Protein AF-A0AA95GWG3-F1 (afdb_monomer_lite)

pLDDT: mean 72.65, std 18.82, range [32.16, 96.0]

Foldseek 3Di:
DADFDQDPVPRDGPRPPVVVVVLLVVVCVVLVPDPVLSLLVVLQVVQADQQQKGADDPVSVVVSCVVVVHDPVNSVVSVVVCVVSVQWDDPDDRMIHGDPQRDGPDRPVFWDDWDWDWDQDPVGIDIGIDTDTDDD

Structure (mmCIF, N/CA/C/O backbone):
data_AF-A0AA95GWG3-F1
#
_entry.id   AF-A0AA95GWG3-F1
#
loop_
_atom_site.group_PDB
_atom_site.id
_atom_site.type_symbol
_atom_site.label_atom_id
_atom_site.label_alt_id
_atom_site.label_comp_id
_atom_site.label_asym_id
_atom_site.label_entity_id
_atom_site.label_seq_id
_atom_site.pdbx_PDB_ins_code
_atom_site.Cartn_x
_atom_site.Cartn_y
_atom_site.Cartn_z
_atom_site.occupancy
_atom_site.B_iso_or_equiv
_atom_site.auth_seq_id
_atom_site.auth_comp_id
_atom_site.auth_asym_id
_atom_site.auth_atom_id
_atom_site.pdbx_PDB_model_num
ATOM 1 N N . MET A 1 1 ? 5.889 -0.363 -19.466 1.00 32.16 1 MET A N 1
ATOM 2 C CA . MET A 1 1 ? 5.189 -1.075 -20.552 1.00 32.16 1 MET A CA 1
ATOM 3 C C . MET A 1 1 ? 5.032 -2.502 -20.076 1.00 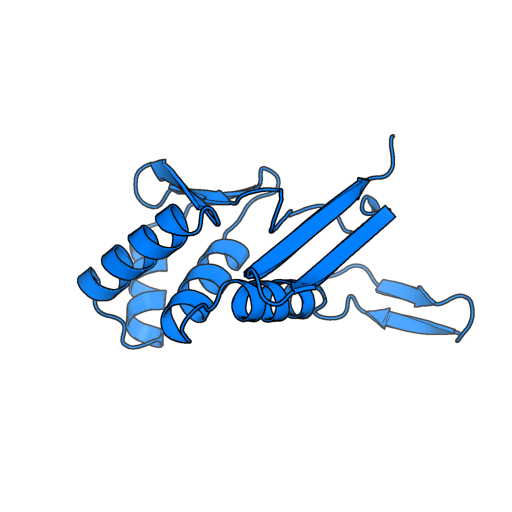32.16 1 MET A C 1
ATOM 5 O O . MET A 1 1 ? 6.052 -3.101 -19.761 1.00 32.16 1 MET A O 1
ATOM 9 N N . GLY A 1 2 ? 3.795 -2.956 -19.875 1.00 41.53 2 GLY A N 1
ATOM 10 C CA . GLY A 1 2 ? 3.495 -4.302 -19.375 1.00 41.53 2 GLY A CA 1
ATOM 11 C C . GLY A 1 2 ? 3.786 -5.371 -20.425 1.00 41.53 2 GLY A C 1
ATOM 12 O O . GLY A 1 2 ? 3.791 -5.078 -21.624 1.00 41.53 2 GLY A O 1
ATOM 13 N N . ALA A 1 3 ? 4.067 -6.593 -19.983 1.00 41.84 3 ALA A N 1
ATOM 14 C CA . ALA A 1 3 ? 4.311 -7.717 -20.879 1.00 41.84 3 ALA A CA 1
ATOM 15 C C . ALA A 1 3 ? 3.001 -8.137 -21.571 1.00 41.84 3 ALA A C 1
ATOM 17 O O . ALA A 1 3 ? 1.960 -8.266 -20.930 1.00 41.84 3 ALA A O 1
ATOM 18 N N . ARG A 1 4 ? 3.049 -8.349 -22.890 1.00 47.31 4 ARG A N 1
ATOM 19 C CA . ARG A 1 4 ? 1.922 -8.870 -23.676 1.00 47.31 4 ARG A CA 1
ATOM 20 C C . ARG A 1 4 ? 2.024 -10.387 -23.715 1.00 47.31 4 ARG A C 1
ATOM 22 O O . ARG A 1 4 ? 3.029 -10.909 -24.193 1.00 47.31 4 ARG A O 1
ATOM 29 N N . ILE A 1 5 ? 1.013 -11.081 -23.207 1.00 49.47 5 ILE A N 1
ATOM 30 C CA . ILE A 1 5 ? 0.947 -12.544 -23.238 1.00 49.47 5 ILE A CA 1
ATOM 31 C C . ILE A 1 5 ? -0.122 -12.944 -24.245 1.00 49.47 5 ILE A C 1
ATOM 33 O O . ILE A 1 5 ? -1.212 -12.388 -24.256 1.00 49.47 5 ILE A O 1
ATOM 37 N N . LEU A 1 6 ? 0.200 -13.899 -25.109 1.00 48.69 6 LEU A N 1
ATOM 38 C CA . LEU A 1 6 ? -0.737 -14.448 -26.082 1.00 48.69 6 LEU A CA 1
ATOM 39 C C . LEU A 1 6 ? -1.451 -15.639 -25.434 1.00 48.69 6 LEU A C 1
ATOM 41 O O . LEU A 1 6 ? -0.791 -16.597 -25.023 1.00 48.69 6 LEU A O 1
ATOM 45 N N . ASP A 1 7 ? -2.775 -15.575 -25.301 1.00 47.09 7 ASP A N 1
ATOM 46 C CA . ASP A 1 7 ? -3.553 -16.726 -24.850 1.00 47.09 7 ASP A CA 1
ATOM 47 C C . ASP A 1 7 ? -3.590 -17.767 -25.974 1.00 47.09 7 ASP A C 1
ATOM 49 O O . ASP A 1 7 ? -4.157 -17.551 -27.045 1.00 47.09 7 ASP A O 1
ATOM 53 N N . VAL A 1 8 ? -2.955 -18.913 -25.735 1.00 53.97 8 VAL A N 1
ATOM 54 C CA . VAL A 1 8 ? -2.764 -19.970 -26.738 1.00 53.97 8 VAL A CA 1
ATOM 55 C C . VAL A 1 8 ? -4.076 -20.695 -27.085 1.00 53.97 8 VAL A C 1
ATOM 57 O O . VAL A 1 8 ? -4.122 -21.426 -28.071 1.00 53.97 8 VAL A O 1
ATOM 60 N N . LYS A 1 9 ? -5.148 -20.519 -26.297 1.00 53.59 9 LYS A N 1
ATOM 61 C CA . LYS A 1 9 ? -6.457 -21.147 -26.544 1.00 53.59 9 LYS A CA 1
ATOM 62 C C . LYS A 1 9 ? -7.415 -20.248 -27.317 1.00 53.59 9 LYS A C 1
ATOM 64 O O . LYS A 1 9 ? -8.224 -20.768 -28.079 1.00 53.59 9 LYS A O 1
ATOM 69 N N . THR A 1 10 ? -7.344 -18.933 -27.118 1.00 53.56 10 THR A N 1
ATOM 70 C CA . THR A 1 10 ? -8.267 -17.966 -27.743 1.00 53.56 10 THR A CA 1
ATOM 71 C C . THR A 1 10 ? -7.606 -17.109 -28.823 1.00 53.56 10 THR A C 1
ATOM 73 O O . THR A 1 10 ? -8.307 -16.489 -29.616 1.00 53.56 10 THR A O 1
ATOM 76 N N . GLY A 1 11 ? -6.269 -17.092 -28.893 1.00 53.91 11 GLY A N 1
ATOM 77 C CA . GLY A 1 11 ? -5.506 -16.264 -29.831 1.00 53.91 11 GLY A CA 1
ATOM 78 C C . GLY A 1 11 ? -5.488 -14.777 -29.465 1.00 53.91 11 GLY A C 1
ATOM 79 O O . GLY A 1 11 ? -4.979 -13.962 -30.234 1.00 53.91 11 GLY A O 1
ATOM 80 N N . GLU A 1 12 ? -6.032 -14.410 -28.304 1.00 48.47 12 GLU A N 1
ATOM 81 C CA . GLU A 1 12 ? -6.095 -13.026 -27.853 1.00 48.47 12 GLU A CA 1
ATOM 82 C C . GLU A 1 12 ? -4.749 -12.577 -27.273 1.00 48.47 12 GLU A C 1
ATOM 84 O O . GLU A 1 12 ? -4.108 -13.276 -26.483 1.00 48.47 12 GLU A O 1
ATOM 89 N N . VAL A 1 13 ? -4.317 -11.372 -27.653 1.00 47.59 13 VAL A N 1
ATOM 90 C CA . VAL A 1 13 ? -3.208 -10.689 -26.983 1.00 47.59 13 VAL A CA 1
ATOM 91 C C . VAL A 1 13 ? -3.752 -10.139 -25.670 1.00 47.59 13 VAL A C 1
ATOM 93 O O . VAL A 1 13 ? -4.372 -9.076 -25.636 1.00 47.59 13 VAL A O 1
ATOM 96 N N . LEU A 1 14 ? -3.518 -10.869 -24.585 1.00 45.56 14 LEU A N 1
ATOM 97 C CA . LEU A 1 14 ? -3.736 -10.389 -23.231 1.00 45.56 14 LEU A CA 1
ATOM 98 C C . LEU A 1 14 ? -2.620 -9.386 -22.922 1.00 45.56 14 LEU A C 1
ATOM 100 O O . LEU A 1 14 ? -1.516 -9.730 -22.489 1.00 45.56 14 LEU A O 1
ATOM 104 N N . GLU A 1 15 ? -2.883 -8.115 -23.212 1.00 45.25 15 GLU A N 1
ATOM 105 C CA . GLU A 1 15 ? -2.115 -7.019 -22.633 1.00 45.25 15 GLU A CA 1
ATOM 106 C C . GLU A 1 15 ? -2.355 -7.066 -21.124 1.00 45.25 15 GLU A C 1
ATOM 108 O O . GLU A 1 15 ? -3.517 -7.134 -20.726 1.00 45.25 15 GLU A O 1
ATOM 113 N N . GLU A 1 16 ? -1.272 -7.132 -20.329 1.00 44.22 16 GLU A N 1
ATOM 114 C CA . GLU A 1 16 ? -1.278 -7.296 -18.868 1.00 44.22 16 GLU A CA 1
ATOM 115 C C . GLU A 1 16 ? -2.530 -6.644 -18.269 1.00 44.22 16 GLU A C 1
ATOM 117 O O . GLU A 1 16 ? -2.587 -5.412 -18.155 1.00 44.22 16 GLU A O 1
ATOM 122 N N . PRO A 1 17 ? -3.584 -7.425 -17.954 1.00 40.88 17 PRO A N 1
ATOM 123 C CA . PRO A 1 17 ? -4.791 -6.815 -17.441 1.00 40.88 17 PRO A CA 1
ATOM 124 C C . PRO A 1 17 ? -4.390 -6.164 -16.123 1.00 40.88 17 PRO A C 1
ATOM 126 O O . PRO A 1 17 ? -3.418 -6.586 -15.489 1.00 40.88 17 PRO A O 1
ATOM 129 N N . GLU A 1 18 ? -5.111 -5.145 -15.670 1.00 44.97 18 GLU A N 1
ATOM 130 C CA . GLU A 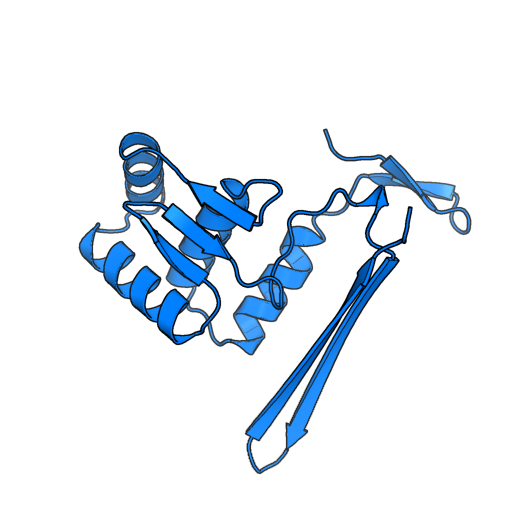1 18 ? -4.891 -4.560 -14.345 1.00 44.97 18 GLU A CA 1
ATOM 131 C C . GLU A 1 18 ? -5.247 -5.565 -13.219 1.00 44.97 18 GLU A C 1
ATOM 133 O O . GLU A 1 18 ? -6.017 -5.266 -12.312 1.00 44.97 18 GLU A O 1
ATOM 138 N N . PHE A 1 19 ? -4.709 -6.784 -13.24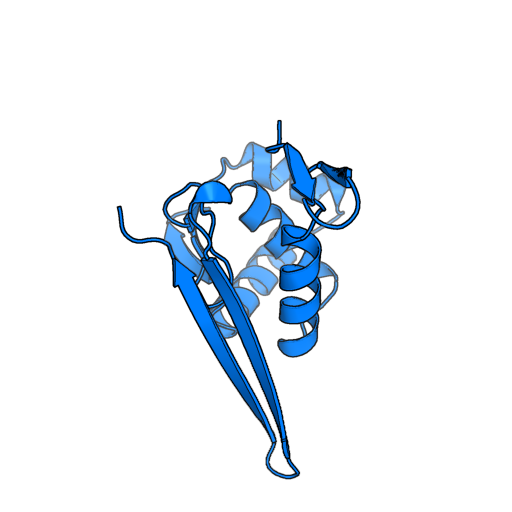1 1.00 37.31 19 PHE A N 1
ATOM 139 C CA . PHE A 1 19 ? -4.885 -7.840 -12.260 1.00 37.31 19 PHE A CA 1
ATOM 140 C C . PHE A 1 19 ? -4.279 -7.455 -10.917 1.00 37.31 19 PHE A C 1
ATOM 142 O O . PHE A 1 19 ? -4.833 -7.815 -9.878 1.00 37.31 19 PHE A O 1
ATOM 149 N N . VAL A 1 20 ? -3.238 -6.611 -10.922 1.00 47.47 20 VAL A N 1
ATOM 150 C CA . VAL A 1 20 ? -2.783 -5.915 -9.713 1.00 47.47 20 VAL A CA 1
ATOM 151 C C . VAL A 1 20 ? -3.960 -5.171 -9.067 1.00 47.47 20 VAL A C 1
ATOM 153 O O . VAL A 1 20 ? -4.152 -5.266 -7.861 1.00 47.47 20 VAL A O 1
ATOM 156 N N . LYS A 1 21 ? -4.841 -4.526 -9.846 1.00 47.78 21 LYS A N 1
ATOM 157 C CA . LYS A 1 21 ? -6.029 -3.850 -9.299 1.00 47.78 21 LYS A CA 1
ATOM 158 C C . LYS A 1 21 ? -7.146 -4.798 -8.866 1.00 47.78 21 LYS A C 1
ATOM 160 O O . LYS A 1 21 ? -7.896 -4.407 -7.972 1.00 47.78 21 LYS A O 1
ATOM 165 N N . LEU A 1 22 ? -7.278 -5.992 -9.450 1.00 45.56 22 LEU A N 1
ATOM 166 C CA . LEU A 1 22 ? -8.297 -6.971 -9.042 1.00 45.56 22 LEU A CA 1
ATOM 167 C C . LEU A 1 22 ? -7.983 -7.560 -7.660 1.00 45.56 22 LEU A C 1
ATOM 169 O O . LEU A 1 22 ? -8.813 -7.435 -6.761 1.00 45.56 22 LEU A O 1
ATOM 173 N N . TYR A 1 23 ? -6.763 -8.065 -7.430 1.00 60.72 23 TYR A N 1
ATOM 174 C CA . TYR A 1 23 ? -6.426 -8.655 -6.126 1.00 60.72 23 TYR A CA 1
ATOM 175 C C . TYR A 1 23 ? -6.383 -7.604 -5.007 1.00 60.72 23 TYR A C 1
ATOM 177 O O . TYR A 1 23 ? -6.836 -7.880 -3.900 1.00 60.72 23 TYR A O 1
ATOM 185 N N . ILE A 1 24 ? -5.886 -6.384 -5.270 1.00 62.75 24 ILE A N 1
ATOM 186 C CA . ILE A 1 24 ? -5.858 -5.322 -4.248 1.00 62.75 24 ILE A CA 1
ATOM 187 C C . ILE A 1 24 ? -7.284 -4.910 -3.892 1.00 62.75 24 ILE A C 1
ATOM 189 O O . ILE A 1 24 ? -7.582 -4.677 -2.725 1.00 62.75 24 ILE A O 1
ATOM 193 N N . ARG A 1 25 ? -8.188 -4.815 -4.876 1.00 62.16 25 ARG A N 1
ATOM 194 C CA . ARG A 1 25 ? -9.590 -4.452 -4.631 1.00 62.16 25 ARG A CA 1
ATOM 195 C C . ARG A 1 25 ? -10.290 -5.497 -3.764 1.00 62.16 25 ARG A C 1
ATOM 197 O O . ARG A 1 25 ? -10.982 -5.108 -2.822 1.00 62.16 25 ARG A O 1
ATOM 204 N N . ASP A 1 26 ? -10.071 -6.779 -4.034 1.00 62.34 26 ASP A N 1
ATOM 205 C CA . ASP A 1 26 ? -10.665 -7.866 -3.252 1.00 62.34 26 ASP A CA 1
ATOM 206 C C . ASP A 1 26 ? -10.019 -8.001 -1.872 1.00 62.34 26 ASP A C 1
ATOM 208 O O . ASP A 1 26 ? -10.728 -8.084 -0.872 1.00 62.34 26 ASP A O 1
ATOM 212 N N . LEU A 1 27 ? -8.697 -7.865 -1.771 1.00 66.19 27 LEU A N 1
ATOM 213 C CA . LEU A 1 27 ? -7.992 -7.774 -0.495 1.00 66.19 27 LEU A CA 1
ATOM 214 C C . LEU A 1 27 ? -8.519 -6.614 0.359 1.00 66.19 27 LEU A C 1
ATOM 216 O O . LEU A 1 27 ? -8.766 -6.770 1.556 1.00 66.19 27 LEU A O 1
ATOM 220 N N . CYS A 1 28 ? -8.734 -5.452 -0.258 1.00 66.25 28 CYS A N 1
ATOM 221 C CA . CYS A 1 28 ? -9.282 -4.292 0.424 1.00 66.25 28 CYS A CA 1
ATOM 222 C C . CYS A 1 28 ? -10.733 -4.496 0.865 1.00 66.25 28 CYS A C 1
ATOM 224 O O . CYS A 1 28 ? -11.102 -3.996 1.927 1.00 66.25 28 CYS A O 1
ATOM 226 N N . ARG A 1 29 ? -11.534 -5.265 0.116 1.00 64.88 29 ARG A N 1
ATOM 227 C CA . ARG A 1 29 ? -12.874 -5.687 0.548 1.00 64.88 29 ARG A CA 1
ATOM 228 C C . ARG A 1 29 ? -12.815 -6.660 1.721 1.00 64.88 29 ARG A C 1
ATOM 230 O O . ARG A 1 29 ? -13.485 -6.418 2.718 1.00 64.88 29 ARG A O 1
ATOM 237 N N . VAL A 1 30 ? -11.994 -7.708 1.644 1.00 58.91 30 VAL A N 1
ATOM 238 C CA . VAL A 1 30 ? -11.909 -8.738 2.695 1.00 58.91 30 VAL A CA 1
ATOM 239 C C . VAL A 1 30 ? -11.367 -8.165 4.007 1.00 58.91 30 VAL A C 1
ATOM 241 O O . VAL A 1 30 ? -11.785 -8.575 5.084 1.00 58.91 30 VAL A O 1
ATOM 244 N N . ARG A 1 31 ? -10.480 -7.169 3.936 1.00 67.56 31 ARG A N 1
ATOM 245 C CA . ARG A 1 31 ? -9.922 -6.487 5.114 1.00 67.56 31 ARG A CA 1
ATOM 246 C C . ARG A 1 31 ? -10.719 -5.265 5.577 1.00 67.56 31 ARG A C 1
ATOM 248 O O . ARG A 1 31 ? -10.284 -4.592 6.506 1.00 67.56 31 ARG A O 1
ATOM 255 N N . GLY A 1 32 ? -11.857 -4.967 4.946 1.00 72.62 32 GLY A N 1
ATOM 256 C CA . GLY A 1 32 ? -12.732 -3.863 5.348 1.00 72.62 32 GLY A CA 1
ATOM 257 C C . GLY A 1 32 ? -12.094 -2.475 5.215 1.00 72.62 32 GLY A C 1
ATOM 258 O O . GLY A 1 32 ? -12.389 -1.584 6.013 1.00 72.62 32 GLY A O 1
ATOM 259 N N . LEU A 1 33 ? -11.201 -2.271 4.238 1.00 81.62 33 LEU A N 1
ATOM 260 C CA . LEU A 1 33 ? -10.564 -0.970 4.039 1.00 81.62 33 LEU A CA 1
ATOM 261 C C . LEU A 1 33 ? -11.589 0.074 3.592 1.00 81.62 33 LEU A C 1
ATOM 263 O O . LEU A 1 33 ? -12.325 -0.099 2.622 1.00 81.62 33 LEU A O 1
ATOM 267 N N . THR A 1 34 ? -11.563 1.224 4.255 1.00 86.06 34 THR A N 1
ATOM 268 C CA . THR A 1 34 ? -12.302 2.414 3.828 1.00 86.06 34 THR A CA 1
ATOM 269 C C . THR A 1 34 ? -11.759 2.949 2.499 1.00 86.06 34 THR A C 1
ATOM 271 O O . THR A 1 34 ? -10.594 2.744 2.149 1.00 86.06 34 THR A O 1
ATOM 274 N N . SER A 1 35 ? -12.570 3.737 1.784 1.00 85.75 35 SER A N 1
ATOM 275 C CA . SER A 1 35 ? -12.167 4.385 0.522 1.00 85.75 35 SER A CA 1
ATOM 276 C C . SER A 1 35 ? -10.857 5.184 0.646 1.00 85.75 35 SER A C 1
ATOM 278 O O . SER A 1 35 ? -10.017 5.167 -0.254 1.00 85.75 35 SER A O 1
ATOM 280 N N . THR A 1 36 ? -10.633 5.850 1.783 1.00 88.31 36 THR A N 1
ATOM 281 C CA . THR A 1 36 ? -9.402 6.613 2.034 1.00 88.31 36 THR A CA 1
ATOM 282 C C . THR A 1 36 ? -8.192 5.703 2.228 1.00 88.31 36 THR A C 1
ATOM 284 O O . THR A 1 36 ? -7.133 5.971 1.661 1.00 88.31 36 THR A O 1
ATOM 287 N N . GLN A 1 37 ? -8.337 4.610 2.983 1.00 89.56 37 GLN A N 1
ATOM 288 C CA . GLN A 1 37 ? -7.255 3.638 3.166 1.00 89.56 37 GLN A CA 1
ATOM 289 C C . GLN A 1 37 ? -6.908 2.952 1.845 1.00 89.56 37 GLN A C 1
ATOM 291 O O . GLN A 1 37 ? -5.729 2.807 1.543 1.00 89.56 37 GLN A O 1
ATOM 296 N N . TYR A 1 38 ? -7.913 2.625 1.026 1.00 86.69 38 TYR A N 1
ATOM 297 C CA . TYR A 1 38 ? -7.716 2.084 -0.319 1.00 86.69 38 TYR A CA 1
ATOM 298 C C . TYR A 1 38 ? -6.862 3.014 -1.189 1.00 86.69 38 TYR A C 1
ATOM 300 O O . TYR A 1 38 ? -5.872 2.581 -1.772 1.00 86.69 38 TYR A O 1
ATOM 308 N N . LYS A 1 39 ? -7.191 4.314 -1.231 1.00 89.44 39 LYS A N 1
ATOM 309 C CA . LYS A 1 39 ? -6.412 5.312 -1.988 1.00 89.44 39 LYS A CA 1
ATOM 310 C C . LYS A 1 39 ? -4.962 5.388 -1.509 1.00 89.44 39 LYS A C 1
ATOM 312 O O . LYS A 1 39 ? -4.051 5.422 -2.330 1.00 89.44 39 LYS A O 1
ATOM 317 N N . ILE A 1 40 ? -4.751 5.405 -0.191 1.00 92.50 40 ILE A N 1
ATOM 318 C CA . ILE A 1 40 ? -3.411 5.463 0.409 1.00 92.50 40 ILE A CA 1
ATOM 319 C C . ILE A 1 40 ? -2.616 4.197 0.088 1.00 92.50 40 ILE A C 1
ATOM 321 O O . ILE A 1 40 ? -1.456 4.294 -0.303 1.00 92.50 40 ILE A O 1
ATOM 325 N N . PHE A 1 41 ? -3.233 3.024 0.219 1.00 89.69 41 PHE A N 1
ATOM 326 C CA . PHE A 1 41 ? -2.574 1.752 -0.040 1.00 89.69 41 PHE A CA 1
ATOM 327 C C . PHE A 1 41 ? -2.233 1.585 -1.526 1.00 89.69 41 PHE A C 1
ATOM 329 O O . PHE A 1 41 ? -1.096 1.261 -1.847 1.00 89.69 41 PHE A O 1
ATOM 336 N N . ASN A 1 42 ? -3.140 1.939 -2.442 1.00 86.44 42 ASN A N 1
ATOM 337 C CA . ASN A 1 42 ? -2.835 1.978 -3.878 1.00 86.44 42 ASN A CA 1
ATOM 338 C C . ASN A 1 42 ? -1.679 2.927 -4.204 1.00 86.44 42 ASN A C 1
ATOM 340 O O . ASN A 1 42 ? -0.812 2.592 -5.007 1.00 86.44 42 ASN A O 1
ATOM 344 N N . PHE A 1 43 ? -1.647 4.108 -3.582 1.00 90.69 43 PHE A N 1
ATOM 345 C CA . PHE A 1 43 ? -0.531 5.034 -3.746 1.00 90.69 43 PHE A CA 1
ATOM 346 C C . PHE A 1 43 ? 0.791 4.429 -3.258 1.00 90.69 43 PHE A C 1
ATOM 348 O O . PHE A 1 43 ? 1.807 4.568 -3.936 1.00 90.69 43 PHE A O 1
ATOM 355 N N . MET A 1 44 ? 0.787 3.725 -2.123 1.00 90.62 44 MET A N 1
ATOM 356 C CA . MET A 1 44 ? 1.969 3.016 -1.628 1.00 90.62 44 MET A CA 1
ATOM 357 C C . MET A 1 44 ? 2.427 1.940 -2.614 1.00 90.62 44 MET A C 1
ATOM 359 O O . MET A 1 44 ? 3.588 1.933 -3.002 1.00 90.62 44 MET A O 1
ATOM 363 N N . LEU A 1 45 ? 1.511 1.096 -3.090 1.00 85.31 45 LEU A N 1
ATOM 364 C CA . LEU A 1 45 ? 1.818 0.029 -4.044 1.00 85.31 45 LEU A CA 1
ATOM 365 C C . LEU A 1 45 ? 2.365 0.563 -5.373 1.00 85.31 45 LEU A C 1
ATOM 367 O O . LEU A 1 45 ? 3.292 -0.017 -5.930 1.00 85.31 45 LEU A O 1
ATOM 371 N N . ALA A 1 46 ? 1.869 1.710 -5.841 1.00 84.81 46 ALA A N 1
ATOM 372 C CA . ALA A 1 46 ? 2.399 2.379 -7.028 1.00 84.81 46 ALA A CA 1
ATOM 373 C C . ALA A 1 46 ? 3.852 2.873 -6.860 1.00 84.81 46 ALA A C 1
ATOM 375 O O . ALA A 1 46 ? 4.553 3.050 -7.853 1.00 84.81 46 ALA A O 1
ATOM 376 N N . ASN A 1 47 ? 4.310 3.084 -5.621 1.00 88.69 47 ASN A N 1
ATOM 377 C CA . ASN A 1 47 ? 5.677 3.501 -5.282 1.00 88.69 47 ASN A CA 1
ATOM 378 C C . ASN A 1 47 ? 6.502 2.358 -4.650 1.00 88.69 47 ASN A C 1
ATOM 380 O O . ASN A 1 47 ? 7.555 2.605 -4.065 1.00 88.69 47 ASN A O 1
ATOM 384 N N . MET A 1 48 ? 6.021 1.114 -4.727 1.00 84.94 48 MET A N 1
ATOM 385 C CA . MET A 1 48 ? 6.704 -0.067 -4.193 1.00 84.94 48 MET A CA 1
ATOM 386 C C . MET A 1 48 ? 7.796 -0.533 -5.150 1.00 84.94 48 MET A C 1
ATOM 388 O O . MET A 1 48 ? 7.535 -0.580 -6.341 1.00 84.94 48 MET A O 1
ATOM 392 N N . ASN A 1 49 ? 8.982 -0.918 -4.684 1.00 81.69 49 ASN A N 1
ATOM 393 C CA . ASN A 1 49 ? 10.055 -1.520 -5.486 1.00 81.69 49 ASN A CA 1
ATOM 394 C C . ASN A 1 49 ? 9.936 -3.061 -5.556 1.00 81.69 49 ASN A C 1
ATOM 396 O O . ASN A 1 49 ? 8.964 -3.635 -5.066 1.00 81.69 49 ASN A O 1
ATOM 400 N N . SER A 1 50 ? 10.900 -3.730 -6.196 1.00 73.81 50 SER A N 1
ATOM 401 C CA . SER A 1 50 ? 10.953 -5.199 -6.328 1.00 73.81 50 SER A CA 1
ATOM 402 C C . SER A 1 50 ? 11.097 -5.942 -4.996 1.00 73.81 50 SER A C 1
ATOM 404 O O . SER A 1 50 ? 10.689 -7.093 -4.886 1.00 73.81 50 SER A O 1
ATOM 406 N N . ASP A 1 51 ? 11.625 -5.282 -3.967 1.00 76.69 51 ASP A N 1
ATOM 407 C CA . ASP A 1 51 ? 11.807 -5.852 -2.628 1.00 76.69 51 ASP A CA 1
ATOM 408 C C . ASP A 1 51 ? 10.566 -5.673 -1.740 1.00 76.69 51 ASP A C 1
ATOM 410 O O . ASP A 1 51 ? 10.608 -5.914 -0.533 1.00 76.69 51 ASP A O 1
ATOM 414 N N . ASN A 1 52 ? 9.442 -5.251 -2.330 1.00 78.81 52 ASN A N 1
ATOM 415 C CA . ASN A 1 52 ? 8.216 -4.839 -1.648 1.00 78.81 52 ASN A CA 1
ATOM 416 C C . ASN A 1 52 ? 8.402 -3.658 -0.678 1.00 78.81 52 ASN A C 1
ATOM 418 O O . ASN A 1 52 ? 7.603 -3.467 0.244 1.00 78.81 52 ASN A O 1
ATOM 422 N N . ILE A 1 53 ? 9.437 -2.845 -0.887 1.00 86.69 53 ILE A N 1
ATOM 423 C CA . ILE A 1 53 ? 9.680 -1.623 -0.128 1.00 86.69 53 ILE A CA 1
ATOM 424 C C . ILE A 1 53 ? 9.048 -0.451 -0.865 1.00 86.69 53 ILE A C 1
ATOM 426 O O . ILE A 1 53 ? 9.305 -0.192 -2.036 1.00 86.69 53 ILE A O 1
ATOM 430 N N . VAL A 1 54 ? 8.223 0.287 -0.148 1.00 91.31 54 VAL A N 1
ATOM 431 C CA . VAL A 1 54 ? 7.630 1.544 -0.569 1.00 91.31 54 VAL A CA 1
ATOM 432 C C . VAL A 1 54 ? 8.463 2.666 0.019 1.00 91.31 54 VAL A C 1
ATOM 434 O O . VAL A 1 54 ? 8.543 2.788 1.239 1.00 91.31 54 VAL A O 1
ATOM 437 N N . SER A 1 55 ? 9.033 3.508 -0.837 1.00 92.62 55 SER A N 1
ATOM 438 C CA . SER A 1 55 ? 9.733 4.725 -0.425 1.00 92.62 55 SER A CA 1
ATOM 439 C C . SER A 1 55 ? 9.335 5.875 -1.343 1.00 92.62 55 SER A C 1
ATOM 441 O O . SER A 1 55 ? 9.273 5.729 -2.565 1.00 92.62 55 SER A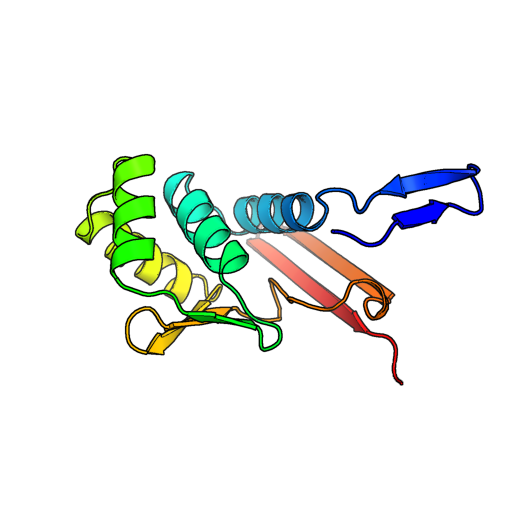 O 1
ATOM 443 N N . TYR A 1 56 ? 9.010 7.027 -0.758 1.00 94.19 56 TYR A N 1
ATOM 444 C CA . TYR A 1 56 ? 8.728 8.246 -1.511 1.00 94.19 56 TYR A CA 1
ATOM 445 C C . TYR A 1 56 ? 9.118 9.504 -0.739 1.00 94.19 56 TYR A C 1
ATOM 447 O O . TYR A 1 56 ? 8.947 9.626 0.478 1.00 94.19 56 TYR A O 1
ATOM 455 N N . GLY A 1 57 ? 9.590 10.497 -1.492 1.00 93.38 57 GLY A N 1
ATOM 456 C CA . GLY A 1 57 ? 9.962 11.795 -0.948 1.00 93.38 57 GLY A CA 1
ATOM 457 C C . GLY A 1 57 ? 8.764 12.595 -0.405 1.00 93.38 57 GLY A C 1
ATOM 458 O O . GLY A 1 57 ? 7.616 12.374 -0.815 1.00 93.38 57 GLY A O 1
ATOM 459 N N . PRO A 1 58 ? 9.011 13.592 0.471 1.00 91.69 58 PRO A N 1
ATOM 460 C CA . PRO A 1 58 ? 7.968 14.461 1.027 1.00 91.69 58 PRO A CA 1
ATOM 461 C C . PRO A 1 58 ? 7.095 15.127 -0.043 1.00 91.69 58 PRO A C 1
ATOM 463 O O . PRO A 1 58 ? 5.873 15.143 0.083 1.00 91.69 58 PRO A O 1
ATOM 466 N N . ARG A 1 59 ? 7.703 15.580 -1.147 1.00 93.88 59 ARG A N 1
ATOM 467 C CA . ARG A 1 59 ? 6.999 16.221 -2.269 1.00 93.88 59 ARG A CA 1
ATOM 468 C C . ARG A 1 59 ? 5.983 15.292 -2.939 1.00 93.88 59 ARG A C 1
ATOM 470 O O . ARG A 1 59 ? 4.886 15.725 -3.285 1.00 93.88 59 ARG A O 1
ATOM 477 N N . THR A 1 60 ? 6.323 14.015 -3.107 1.00 93.75 60 THR A N 1
ATOM 478 C CA . THR A 1 60 ? 5.423 13.012 -3.697 1.00 93.75 60 THR A CA 1
ATOM 479 C C . THR A 1 60 ? 4.231 12.756 -2.778 1.00 93.75 60 THR A C 1
ATOM 481 O O . THR A 1 60 ? 3.089 12.750 -3.241 1.00 93.75 60 THR A O 1
ATOM 484 N N . LYS A 1 61 ? 4.480 12.645 -1.465 1.00 94.06 61 LYS A N 1
ATOM 485 C CA . LYS A 1 61 ? 3.420 12.550 -0.452 1.00 94.06 61 LYS A CA 1
ATOM 486 C C . LYS A 1 61 ? 2.509 13.778 -0.495 1.00 94.06 61 LYS A C 1
ATOM 488 O O . LYS A 1 61 ? 1.297 13.627 -0.578 1.00 94.06 61 LYS A O 1
ATOM 493 N N . GLU A 1 62 ? 3.065 14.985 -0.476 1.00 95.00 62 GLU A N 1
ATOM 494 C CA . GLU A 1 62 ? 2.284 16.228 -0.516 1.00 95.00 62 GLU A CA 1
ATOM 495 C C . GLU A 1 62 ? 1.426 16.346 -1.775 1.00 95.00 62 GLU A C 1
ATOM 497 O O . GLU A 1 62 ? 0.262 16.737 -1.687 1.00 95.00 62 GLU A O 1
ATOM 502 N N . LYS A 1 63 ? 1.966 15.966 -2.940 1.00 95.75 63 LYS A N 1
ATOM 503 C CA . LYS A 1 63 ? 1.206 15.938 -4.194 1.00 95.75 63 LYS A CA 1
ATOM 504 C C . LYS A 1 63 ? -0.002 15.007 -4.081 1.00 95.75 63 LYS A C 1
ATOM 506 O O . LYS A 1 63 ? -1.107 15.420 -4.419 1.00 95.75 63 LYS A O 1
ATOM 511 N N . PHE A 1 64 ? 0.186 13.794 -3.559 1.00 95.19 64 PHE A N 1
ATOM 512 C CA . PHE A 1 64 ? -0.906 12.846 -3.323 1.00 95.19 64 PHE A CA 1
ATOM 513 C C . PHE A 1 64 ? -1.962 13.411 -2.358 1.00 95.19 64 PHE A C 1
ATOM 515 O O . PHE A 1 64 ? -3.156 13.382 -2.655 1.00 95.19 64 PHE A O 1
ATOM 522 N N . LEU A 1 65 ? -1.528 13.980 -1.229 1.00 96.00 65 LEU A N 1
ATOM 523 C CA . LEU A 1 65 ? -2.428 14.572 -0.238 1.00 96.00 65 LEU A CA 1
ATOM 524 C C . LEU A 1 65 ? -3.283 15.695 -0.835 1.00 96.00 65 LEU A C 1
ATOM 526 O O . LEU A 1 65 ? -4.489 15.724 -0.601 1.00 96.00 65 LEU A O 1
ATOM 530 N N . LYS A 1 66 ? -2.680 16.574 -1.648 1.00 95.69 66 LYS A N 1
ATOM 531 C CA . LYS A 1 66 ? -3.390 17.661 -2.339 1.00 95.69 66 LYS A CA 1
ATOM 532 C C . LYS A 1 66 ? -4.409 17.132 -3.347 1.00 95.69 66 LYS A C 1
ATOM 534 O O . LYS A 1 66 ? -5.562 17.542 -3.300 1.00 95.69 66 LYS A O 1
ATOM 539 N N . VAL A 1 67 ? -4.009 16.194 -4.211 1.00 95.56 67 VAL A N 1
ATOM 540 C CA . VAL A 1 67 ? -4.884 15.618 -5.253 1.00 95.56 67 VAL A CA 1
ATOM 541 C C . VAL A 1 67 ? -6.127 14.957 -4.657 1.00 95.56 67 VAL A C 1
ATOM 543 O O . VAL A 1 67 ? -7.209 15.044 -5.228 1.00 95.56 67 VAL A O 1
ATOM 546 N N . HIS A 1 68 ? -5.992 14.312 -3.498 1.00 92.44 68 HIS A N 1
ATOM 547 C CA . HIS A 1 68 ? -7.100 13.603 -2.859 1.00 92.44 68 HIS A CA 1
ATOM 548 C C . HIS A 1 68 ? -7.769 14.376 -1.716 1.00 92.44 68 HIS A C 1
ATOM 550 O O . HIS A 1 68 ? -8.633 13.810 -1.047 1.00 92.44 68 HIS A O 1
ATOM 556 N N . ASN A 1 69 ? -7.389 15.640 -1.492 1.00 93.81 69 ASN A N 1
ATOM 557 C CA . ASN A 1 69 ? -7.869 16.478 -0.391 1.00 93.81 69 ASN A CA 1
ATOM 558 C C . ASN A 1 69 ? -7.764 15.788 0.991 1.00 93.81 69 ASN A C 1
ATOM 560 O O . ASN A 1 69 ? -8.690 15.804 1.803 1.00 93.81 69 ASN A O 1
ATOM 564 N N . ILE A 1 70 ? -6.632 15.125 1.251 1.00 95.56 70 ILE A N 1
ATOM 565 C CA . ILE A 1 70 ? -6.368 14.394 2.497 1.00 95.56 70 ILE A CA 1
ATOM 566 C C . ILE A 1 70 ? -5.443 15.233 3.380 1.00 95.56 70 ILE A C 1
ATOM 568 O O . ILE A 1 70 ? -4.337 15.590 2.981 1.00 95.56 70 ILE A O 1
ATOM 572 N N . LYS A 1 71 ? -5.850 15.493 4.626 1.00 95.25 71 LYS A N 1
ATOM 573 C CA . LYS A 1 71 ? -4.982 16.142 5.621 1.00 95.25 71 LYS A CA 1
ATOM 574 C C . LYS A 1 71 ? -3.858 15.200 6.058 1.00 95.25 71 LYS A C 1
ATOM 576 O O . LYS A 1 71 ? -4.073 13.998 6.216 1.00 95.25 71 LYS A O 1
ATOM 581 N N . THR A 1 72 ? -2.682 15.744 6.367 1.00 93.81 72 THR A N 1
ATOM 582 C CA . THR A 1 72 ? -1.530 14.957 6.849 1.00 93.81 72 THR A CA 1
ATOM 583 C C . THR A 1 72 ? -1.865 14.107 8.077 1.00 93.81 72 THR A C 1
ATOM 585 O O . THR A 1 72 ? -1.471 12.943 8.134 1.00 93.81 72 THR A O 1
ATOM 588 N N . GLN A 1 73 ? -2.643 14.642 9.025 1.00 95.06 73 GLN A N 1
ATOM 589 C CA . GLN A 1 73 ? -3.093 13.884 10.197 1.00 95.06 73 GLN A CA 1
ATOM 590 C C . GLN A 1 73 ? -3.965 12.688 9.798 1.00 95.06 73 GLN A C 1
ATOM 592 O O . GLN A 1 73 ? -3.726 11.565 10.233 1.00 95.06 73 GLN A O 1
ATOM 597 N N . THR A 1 74 ? -4.943 12.911 8.916 1.00 94.06 74 THR A N 1
ATOM 598 C CA . THR A 1 74 ? -5.814 11.855 8.387 1.00 94.06 74 THR A CA 1
ATOM 599 C C . THR A 1 74 ? -4.999 10.777 7.687 1.00 94.06 74 THR A C 1
ATOM 601 O O . THR A 1 74 ? -5.248 9.592 7.886 1.00 94.06 74 THR A O 1
ATOM 604 N N . TYR A 1 75 ? -3.997 11.168 6.904 1.00 95.31 75 TYR A N 1
ATOM 605 C CA . TYR A 1 75 ? -3.083 10.229 6.274 1.00 95.31 75 TYR A CA 1
ATOM 606 C C . TYR A 1 75 ? -2.342 9.374 7.308 1.00 95.31 75 TYR A C 1
ATOM 608 O O . TYR A 1 75 ? -2.382 8.151 7.220 1.00 95.31 75 TYR A O 1
ATOM 616 N N . ASN A 1 76 ? -1.721 9.996 8.313 1.00 94.56 76 ASN A N 1
ATOM 617 C CA . ASN A 1 76 ? -0.964 9.280 9.341 1.00 94.56 76 ASN A CA 1
ATOM 618 C C . ASN A 1 76 ? -1.855 8.299 10.126 1.00 94.56 76 ASN A C 1
ATOM 620 O O . ASN A 1 76 ? -1.460 7.152 10.318 1.00 94.56 76 ASN A O 1
ATOM 624 N N . ASN A 1 77 ? -3.075 8.710 10.487 1.00 95.56 77 ASN A N 1
ATOM 625 C CA . ASN A 1 77 ? -4.051 7.844 11.156 1.00 95.56 77 ASN A CA 1
ATOM 626 C C . ASN A 1 77 ? -4.427 6.631 10.291 1.00 95.56 77 ASN A C 1
ATOM 628 O O . ASN A 1 77 ? -4.529 5.514 10.784 1.00 95.56 77 ASN A O 1
ATOM 632 N N . ASN A 1 78 ? -4.628 6.831 8.986 1.00 94.88 78 ASN A N 1
ATOM 633 C CA . ASN A 1 78 ? -4.943 5.727 8.081 1.00 94.88 78 ASN A CA 1
ATOM 634 C C . ASN A 1 78 ? -3.744 4.799 7.865 1.00 94.88 78 ASN A C 1
ATOM 636 O O . ASN A 1 78 ? -3.936 3.592 7.788 1.00 94.88 78 ASN A O 1
ATOM 640 N N . VAL A 1 79 ? -2.520 5.331 7.825 1.00 94.62 79 VAL A N 1
ATOM 641 C CA . VAL A 1 79 ? -1.301 4.513 7.786 1.00 94.62 79 VAL A CA 1
ATOM 642 C C . VAL A 1 79 ? -1.163 3.658 9.044 1.00 94.62 79 VAL A C 1
ATOM 644 O O . VAL A 1 79 ? -0.839 2.484 8.920 1.00 94.62 79 VAL A O 1
ATOM 647 N N . ALA A 1 80 ? -1.456 4.197 10.232 1.00 94.31 80 ALA A N 1
ATOM 648 C CA . ALA A 1 80 ? -1.473 3.406 11.464 1.00 94.31 80 ALA A CA 1
ATOM 649 C C . ALA A 1 80 ? -2.458 2.229 11.362 1.00 94.31 80 ALA A C 1
ATOM 651 O O . ALA A 1 80 ? -2.077 1.091 11.608 1.00 94.31 80 ALA A O 1
ATOM 652 N N . LYS A 1 81 ? -3.671 2.470 10.851 1.00 92.56 81 LYS A N 1
ATOM 653 C CA . LYS A 1 81 ? -4.659 1.405 10.614 1.00 92.56 81 LYS A CA 1
ATOM 654 C C . LYS A 1 81 ? -4.206 0.362 9.585 1.00 92.56 81 LYS A C 1
ATOM 656 O O . LYS A 1 81 ? -4.527 -0.811 9.724 1.00 92.56 81 LYS A O 1
ATOM 661 N N . LEU A 1 82 ? -3.470 0.762 8.544 1.00 90.81 82 LEU A N 1
ATOM 662 C CA . LEU A 1 82 ? -2.886 -0.184 7.579 1.00 90.81 82 LEU A CA 1
ATOM 663 C C . LEU A 1 82 ? -1.806 -1.069 8.226 1.00 90.81 82 LEU A C 1
ATOM 665 O O . LEU A 1 82 ? -1.667 -2.233 7.847 1.00 90.81 82 LEU A O 1
ATOM 669 N N . ILE A 1 83 ? -1.066 -0.526 9.198 1.00 92.06 83 ILE A N 1
ATOM 670 C CA . ILE A 1 83 ? -0.089 -1.272 10.002 1.00 92.06 83 ILE A CA 1
ATOM 671 C C . ILE A 1 83 ? -0.801 -2.240 10.952 1.00 92.06 83 ILE A C 1
ATOM 673 O O . ILE A 1 83 ? -0.451 -3.415 10.987 1.00 92.06 83 ILE A O 1
ATOM 677 N N . GLU A 1 84 ? -1.837 -1.786 11.663 1.00 89.69 84 GLU A N 1
ATOM 678 C CA . GLU A 1 84 ? -2.680 -2.635 12.522 1.00 89.69 84 GLU A CA 1
ATOM 679 C C . GLU A 1 84 ? -3.320 -3.784 11.731 1.00 89.69 84 GLU A C 1
ATOM 681 O O . GLU A 1 84 ? -3.341 -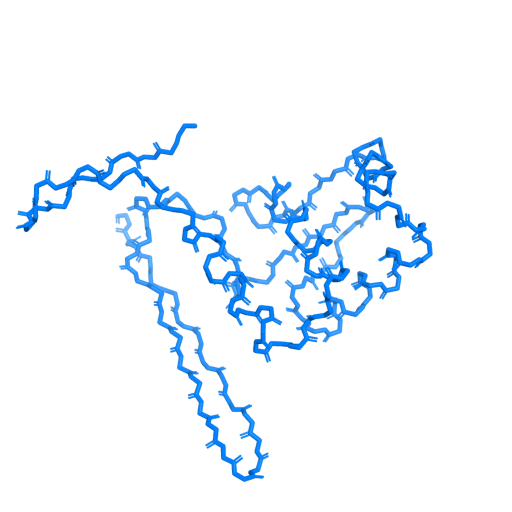4.926 12.181 1.00 89.69 84 GLU A O 1
ATOM 686 N N . ALA A 1 85 ? -3.759 -3.511 10.499 1.00 84.31 85 ALA A N 1
ATOM 687 C CA . ALA A 1 85 ? -4.274 -4.519 9.577 1.00 84.31 85 ALA A CA 1
ATOM 688 C C . ALA A 1 85 ? -3.188 -5.455 9.003 1.00 84.31 85 ALA A C 1
ATOM 690 O O . ALA A 1 85 ? -3.506 -6.316 8.180 1.00 84.31 85 ALA A O 1
ATOM 691 N N . GLN A 1 86 ? -1.921 -5.290 9.400 1.00 86.62 86 GLN A N 1
ATOM 692 C CA . GLN A 1 86 ? -0.750 -6.040 8.935 1.00 86.62 86 GLN A CA 1
ATOM 693 C C . GLN A 1 86 ? -0.550 -6.027 7.413 1.00 86.62 86 GLN A C 1
ATOM 695 O O . GLN A 1 86 ? 0.030 -6.957 6.845 1.00 86.62 86 GLN A O 1
ATOM 700 N N . LEU A 1 87 ? -1.030 -4.980 6.738 1.00 85.25 87 LEU A N 1
ATOM 701 C CA . LEU A 1 87 ? -0.850 -4.807 5.295 1.00 85.25 87 LEU A CA 1
ATOM 702 C C . LEU A 1 87 ? 0.524 -4.231 4.969 1.00 85.25 87 LEU A C 1
ATOM 704 O O . LEU A 1 87 ? 1.118 -4.569 3.946 1.00 85.25 87 LEU A O 1
ATOM 708 N N . ILE A 1 88 ? 1.029 -3.379 5.857 1.00 90.88 88 ILE A N 1
ATOM 709 C CA . ILE A 1 88 ? 2.337 -2.742 5.754 1.00 90.88 88 ILE A CA 1
ATOM 710 C C . ILE A 1 88 ? 3.015 -2.725 7.124 1.00 90.88 88 ILE A C 1
ATOM 712 O O . ILE A 1 88 ? 2.343 -2.734 8.151 1.00 90.88 88 ILE A O 1
ATOM 716 N N . ALA A 1 89 ? 4.336 -2.616 7.147 1.00 93.19 89 ALA A N 1
ATOM 717 C CA . ALA A 1 89 ? 5.0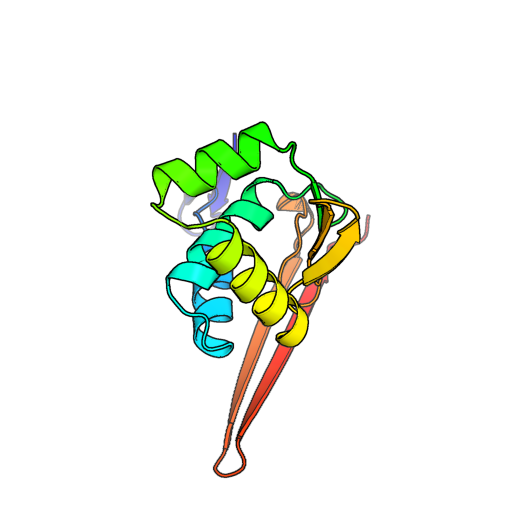94 -2.255 8.337 1.00 93.19 89 ALA A CA 1
ATOM 718 C C . ALA A 1 89 ? 5.980 -1.048 8.025 1.00 93.19 89 ALA A C 1
ATOM 720 O O . ALA A 1 89 ? 6.503 -0.911 6.921 1.00 93.19 89 ALA A O 1
ATOM 721 N N . ARG A 1 90 ? 6.124 -0.132 8.983 1.00 94.56 90 ARG A N 1
ATOM 722 C CA . ARG A 1 90 ? 6.997 1.035 8.824 1.00 94.56 90 ARG A CA 1
ATOM 723 C C . ARG A 1 90 ? 8.441 0.623 9.093 1.00 94.56 90 ARG A C 1
ATOM 725 O O . ARG A 1 90 ? 8.718 0.085 10.157 1.00 94.56 90 ARG A O 1
ATOM 732 N N . ILE A 1 91 ? 9.337 0.952 8.168 1.00 94.56 91 ILE A N 1
ATOM 733 C CA . ILE A 1 91 ? 10.787 0.735 8.314 1.00 94.56 91 ILE A CA 1
ATOM 734 C C . ILE A 1 91 ? 11.565 2.054 8.407 1.00 94.56 91 ILE A C 1
ATOM 736 O O . ILE A 1 91 ? 12.685 2.074 8.898 1.00 94.56 91 ILE A O 1
ATOM 740 N N . GLY A 1 92 ? 10.949 3.174 8.008 1.00 91.50 92 GLY A N 1
ATOM 741 C CA . GLY A 1 92 ? 11.573 4.492 8.069 1.00 91.50 92 GLY A CA 1
ATOM 742 C C . GLY A 1 92 ? 10.594 5.646 7.847 1.00 91.50 92 GLY A C 1
ATOM 743 O O . GLY A 1 92 ? 9.359 5.497 7.835 1.00 91.50 92 GLY A O 1
ATOM 744 N N . ARG A 1 93 ? 11.141 6.856 7.680 1.00 87.50 93 ARG A N 1
ATOM 745 C CA . ARG A 1 93 ? 10.336 8.048 7.387 1.00 87.50 93 ARG A CA 1
ATOM 746 C C . ARG A 1 93 ? 9.851 7.989 5.943 1.00 87.50 93 ARG A C 1
ATOM 748 O O . ARG A 1 93 ? 10.635 8.136 5.023 1.00 87.50 93 ARG A O 1
ATOM 755 N N . ASN A 1 94 ? 8.534 7.867 5.772 1.00 88.44 94 ASN A N 1
ATOM 756 C CA . ASN A 1 94 ? 7.905 7.601 4.471 1.00 88.44 94 ASN A CA 1
ATOM 757 C C . ASN A 1 94 ? 8.406 6.310 3.800 1.00 88.44 94 ASN A C 1
ATOM 759 O O . ASN A 1 94 ? 8.275 6.174 2.588 1.00 88.44 94 ASN A O 1
ATOM 763 N N . GLU A 1 95 ? 8.921 5.371 4.597 1.00 93.50 95 GLU A N 1
ATOM 764 C CA . GLU A 1 95 ? 9.389 4.076 4.119 1.00 93.50 95 GLU A CA 1
ATOM 765 C C . GLU A 1 95 ? 8.650 2.944 4.818 1.00 93.50 95 GLU A C 1
ATOM 767 O O . GLU A 1 95 ? 8.523 2.917 6.052 1.00 93.50 95 GLU A O 1
ATOM 772 N N . PHE A 1 96 ? 8.143 2.019 4.011 1.00 94.62 96 PHE A N 1
ATOM 773 C CA . PHE A 1 96 ? 7.290 0.928 4.455 1.00 94.62 96 PHE A CA 1
ATOM 774 C C . PHE A 1 96 ? 7.637 -0.347 3.704 1.00 94.62 96 PHE A C 1
ATOM 776 O O . PHE A 1 96 ? 7.925 -0.302 2.515 1.00 94.62 96 PHE A O 1
ATOM 783 N N . VAL A 1 97 ? 7.543 -1.486 4.372 1.00 88.88 97 VAL A N 1
ATOM 784 C CA . VAL A 1 97 ? 7.517 -2.789 3.713 1.00 88.88 97 VAL A CA 1
ATOM 785 C C . VAL A 1 97 ? 6.071 -3.243 3.592 1.00 88.88 97 VAL A C 1
ATOM 787 O O . VAL A 1 97 ? 5.302 -3.164 4.551 1.00 88.88 97 VAL A O 1
ATOM 790 N N . VAL A 1 98 ? 5.681 -3.695 2.407 1.00 86.56 98 VAL A N 1
ATOM 791 C CA . VAL A 1 98 ? 4.361 -4.276 2.174 1.00 86.56 98 VAL A CA 1
ATOM 792 C C . VAL A 1 98 ? 4.419 -5.765 2.472 1.00 86.56 98 VAL A C 1
ATOM 794 O O . VAL A 1 98 ? 5.359 -6.466 2.091 1.00 86.56 98 VAL A O 1
ATOM 797 N N . ASN A 1 99 ? 3.404 -6.261 3.171 1.00 81.56 99 ASN A N 1
ATOM 798 C CA . ASN A 1 99 ? 3.348 -7.662 3.544 1.00 81.56 99 ASN A CA 1
ATOM 799 C C . ASN A 1 99 ? 3.186 -8.549 2.297 1.00 81.56 99 ASN A C 1
ATOM 801 O O . ASN A 1 99 ? 2.184 -8.465 1.581 1.00 81.56 99 ASN A O 1
ATOM 805 N N . LYS A 1 100 ? 4.164 -9.437 2.078 1.00 71.31 100 LYS A N 1
ATOM 806 C CA . LYS A 1 100 ? 4.223 -10.338 0.917 1.00 71.31 100 LYS A CA 1
ATOM 807 C C . LYS A 1 100 ? 3.047 -11.314 0.847 1.00 71.31 100 LYS A C 1
ATOM 809 O O . LYS A 1 100 ? 2.687 -11.732 -0.243 1.00 71.31 100 LYS A O 1
ATOM 814 N N . LYS A 1 101 ? 2.405 -11.625 1.983 1.00 66.56 101 LYS A N 1
ATOM 815 C CA . LYS A 1 101 ? 1.164 -12.420 2.025 1.00 66.56 101 LYS A CA 1
ATOM 816 C C . LYS A 1 101 ? 0.007 -11.746 1.278 1.00 66.56 101 LYS A C 1
ATOM 818 O O . LYS A 1 101 ? -0.981 -12.391 0.953 1.00 66.56 101 LYS A O 1
ATOM 823 N N . TYR A 1 102 ? 0.085 -10.440 1.061 1.00 68.00 102 TYR A N 1
ATOM 824 C CA . TYR A 1 102 ? -1.018 -9.662 0.514 1.00 68.00 102 TYR A CA 1
ATOM 825 C C . TYR A 1 102 ? -0.679 -9.038 -0.820 1.00 68.00 102 TYR A C 1
ATOM 827 O O . TYR A 1 102 ? -1.546 -8.987 -1.678 1.00 68.00 102 TYR A O 1
ATOM 835 N N . ALA A 1 103 ? 0.556 -8.580 -1.000 1.00 66.44 103 ALA A N 1
ATOM 836 C CA . ALA A 1 103 ? 0.991 -7.943 -2.227 1.00 66.44 103 ALA A CA 1
ATOM 837 C C . ALA A 1 103 ? 2.471 -8.235 -2.471 1.00 66.44 103 ALA A C 1
ATOM 839 O O . ALA A 1 103 ? 3.311 -8.044 -1.589 1.00 66.44 103 ALA A O 1
ATOM 840 N N . VAL A 1 104 ? 2.793 -8.672 -3.687 1.00 63.22 104 VAL A N 1
ATOM 841 C CA . VAL A 1 104 ? 4.169 -8.899 -4.137 1.00 63.22 104 VAL A CA 1
ATOM 842 C C . VAL A 1 104 ? 4.386 -8.166 -5.453 1.00 63.22 104 VAL A C 1
ATOM 844 O O . VAL A 1 104 ? 3.588 -8.311 -6.377 1.00 63.22 104 VAL A O 1
ATOM 847 N N . ARG A 1 105 ? 5.463 -7.375 -5.546 1.00 61.34 105 ARG A N 1
ATOM 848 C CA . ARG A 1 105 ? 5.929 -6.810 -6.815 1.00 61.34 105 ARG A CA 1
ATOM 849 C C . ARG A 1 105 ? 6.923 -7.783 -7.430 1.00 61.34 105 ARG A C 1
ATOM 851 O O . ARG A 1 105 ? 8.127 -7.673 -7.237 1.00 61.34 105 ARG A O 1
ATOM 858 N N . VAL A 1 106 ? 6.393 -8.759 -8.144 1.00 56.41 106 VAL A N 1
ATOM 859 C CA . VAL A 1 106 ? 7.172 -9.727 -8.917 1.00 56.41 106 VAL A CA 1
ATOM 860 C C . VAL A 1 106 ? 6.973 -9.449 -10.394 1.00 56.41 106 VAL A C 1
ATOM 862 O O . VAL A 1 106 ? 5.887 -9.050 -10.810 1.00 56.41 106 VAL A O 1
ATOM 865 N N . ASP A 1 107 ? 8.038 -9.644 -11.172 1.00 54.41 107 ASP A N 1
ATOM 866 C CA . ASP A 1 107 ? 7.921 -9.716 -12.623 1.00 54.41 107 ASP A CA 1
ATOM 867 C C . ASP A 1 107 ? 6.934 -10.841 -12.950 1.00 54.41 107 ASP A C 1
ATOM 869 O O . ASP A 1 107 ? 7.096 -11.971 -12.479 1.00 54.41 107 ASP A O 1
ATOM 873 N N . TRP A 1 108 ? 5.874 -10.518 -13.687 1.00 55.28 108 TRP A N 1
ATOM 874 C CA . TRP A 1 108 ? 4.763 -11.430 -13.941 1.00 55.28 108 TRP A CA 1
ATOM 875 C C . TRP A 1 108 ? 5.222 -12.743 -14.588 1.00 55.28 108 TRP A C 1
ATOM 877 O O . TRP A 1 108 ? 4.671 -13.802 -14.296 1.00 55.28 108 TRP A O 1
ATOM 887 N N . SER A 1 109 ? 6.310 -12.703 -15.365 1.00 54.72 109 SER A N 1
ATOM 888 C CA . SER A 1 109 ? 6.960 -13.893 -15.934 1.00 54.72 109 SER A CA 1
ATOM 889 C C . SER A 1 109 ? 7.364 -14.952 -14.891 1.00 54.72 109 SER A C 1
ATOM 891 O O . SER A 1 109 ? 7.500 -16.132 -15.227 1.00 54.72 109 SER A O 1
ATOM 893 N N . ARG A 1 110 ? 7.527 -14.547 -13.625 1.00 54.97 110 ARG A N 1
ATOM 894 C CA . ARG A 1 110 ? 7.951 -15.389 -12.497 1.00 54.97 110 ARG A CA 1
ATOM 895 C C . ARG A 1 110 ? 6.793 -15.893 -11.631 1.00 54.97 110 ARG A C 1
ATOM 897 O O . ARG A 1 110 ? 7.015 -16.767 -10.791 1.00 54.97 110 ARG A O 1
ATOM 904 N N . VAL A 1 111 ? 5.573 -15.378 -11.806 1.00 58.31 111 VAL A N 1
ATOM 905 C CA . VAL A 1 111 ? 4.397 -15.799 -11.022 1.00 58.31 111 VAL A CA 1
ATOM 906 C C . VAL A 1 111 ? 3.766 -17.030 -11.658 1.00 58.31 111 VAL A C 1
ATOM 908 O O . VAL A 1 111 ? 3.343 -16.992 -12.808 1.00 58.31 111 VAL A O 1
ATOM 911 N N . GLN A 1 112 ? 3.684 -18.130 -10.907 1.00 59.56 112 GLN A N 1
ATOM 912 C CA . GLN A 1 112 ? 3.069 -19.367 -11.389 1.00 59.56 112 GLN A CA 1
ATOM 913 C C . GLN A 1 112 ? 1.579 -19.438 -11.035 1.00 59.56 112 GLN A C 1
ATOM 915 O O . GLN A 1 112 ? 0.765 -19.784 -11.887 1.00 59.56 112 GLN A O 1
ATOM 920 N N . SER A 1 113 ? 1.206 -19.114 -9.791 1.00 58.88 113 SER A N 1
ATOM 921 C CA . SER A 1 113 ? -0.200 -19.056 -9.368 1.00 58.88 113 SER A CA 1
ATOM 922 C C . SER A 1 113 ? -0.377 -18.261 -8.074 1.00 58.88 113 SER A C 1
ATOM 924 O O . SER A 1 113 ? 0.459 -18.362 -7.175 1.00 58.88 113 SER A O 1
ATOM 926 N N . ILE A 1 114 ? -1.505 -17.561 -7.942 1.00 60.56 114 ILE A N 1
ATOM 927 C CA . ILE A 1 114 ? -1.976 -16.967 -6.682 1.00 60.56 114 ILE A CA 1
ATOM 928 C C . ILE A 1 114 ? -3.299 -17.648 -6.330 1.00 60.56 114 ILE A C 1
ATOM 930 O O . ILE A 1 114 ? -4.226 -17.626 -7.139 1.00 60.56 114 ILE A O 1
ATOM 934 N N . ILE A 1 115 ? -3.392 -18.264 -5.150 1.00 63.47 115 ILE A N 1
ATOM 935 C CA . ILE A 1 115 ? -4.607 -18.944 -4.683 1.00 63.47 115 ILE A CA 1
ATOM 936 C C . ILE A 1 115 ? -5.119 -18.220 -3.444 1.00 63.47 115 ILE A C 1
ATOM 938 O O . ILE A 1 115 ? -4.396 -18.071 -2.463 1.00 63.47 115 ILE A O 1
ATOM 942 N N . TRP A 1 116 ? -6.379 -17.792 -3.488 1.00 60.41 116 TRP A N 1
ATOM 943 C CA . TRP A 1 116 ? -7.075 -17.185 -2.359 1.00 60.41 116 TRP A CA 1
ATOM 944 C C . TRP A 1 116 ? -8.220 -18.094 -1.919 1.00 60.41 116 TRP A C 1
ATOM 946 O O . TRP A 1 116 ? -9.128 -18.372 -2.703 1.00 60.41 116 TRP A O 1
ATOM 956 N N . LYS A 1 117 ? -8.211 -18.527 -0.657 1.00 67.44 117 LYS A N 1
ATOM 957 C CA . LYS A 1 117 ? -9.312 -19.279 -0.045 1.00 67.44 117 LYS A CA 1
ATOM 958 C C . LYS A 1 117 ? -9.890 -18.469 1.107 1.00 67.44 117 LYS A C 1
ATOM 960 O O . LYS A 1 117 ? -9.198 -18.193 2.084 1.00 67.44 117 LYS A O 1
ATOM 965 N N . SER A 1 118 ? -11.167 -18.110 1.002 1.00 54.72 118 SER A N 1
ATOM 966 C CA . SER A 1 118 ? -11.932 -17.524 2.105 1.00 54.72 118 SER A CA 1
ATOM 967 C C . SER A 1 118 ? -12.989 -18.508 2.579 1.00 54.72 118 SER A C 1
ATOM 969 O O . SER A 1 118 ? -13.794 -18.975 1.776 1.00 54.72 118 SER A O 1
ATOM 971 N N . SER A 1 119 ? -12.996 -18.794 3.880 1.00 58.31 119 SER A N 1
ATOM 972 C CA . SER A 1 119 ? -14.053 -19.568 4.530 1.00 58.31 119 SER A CA 1
ATOM 973 C C . SER A 1 119 ? -14.888 -18.642 5.406 1.00 58.31 119 SER A C 1
ATOM 975 O O . SER A 1 119 ? -14.345 -17.885 6.214 1.00 58.31 119 SER A O 1
ATOM 977 N N . TYR A 1 120 ? -16.206 -18.693 5.228 1.00 55.69 120 TYR A N 1
ATOM 978 C CA . TYR A 1 120 ? -17.176 -17.922 6.001 1.00 55.69 120 TYR A CA 1
ATOM 979 C C . TYR A 1 120 ? -17.930 -18.881 6.919 1.00 55.69 120 TYR A C 1
ATOM 981 O O . TYR A 1 120 ? -18.608 -19.792 6.446 1.00 55.69 120 TYR A O 1
ATOM 989 N N . SER A 1 121 ? -17.814 -18.680 8.228 1.00 68.75 121 SER A N 1
ATOM 990 C CA . SER A 1 121 ? -18.494 -19.484 9.246 1.00 68.75 121 SER A CA 1
ATOM 991 C C . SER A 1 121 ? -19.242 -18.585 10.231 1.00 68.75 121 SER A C 1
ATOM 993 O O . SER A 1 121 ? -19.048 -17.368 10.240 1.00 68.75 121 SER A O 1
ATOM 995 N N . LYS A 1 122 ? -20.087 -19.178 11.084 1.00 49.78 122 LYS A N 1
ATOM 996 C CA . LYS A 1 122 ? -20.760 -18.441 12.169 1.00 49.78 122 LYS A CA 1
ATOM 997 C C . LYS A 1 122 ? -19.768 -17.837 13.176 1.00 49.78 122 LYS A C 1
ATOM 999 O O . LYS A 1 122 ? -20.100 -16.840 13.804 1.00 49.78 122 LYS A O 1
ATOM 1004 N N . ASP A 1 123 ? -18.561 -18.395 13.259 1.00 59.53 123 ASP A N 1
ATOM 1005 C CA . ASP A 1 123 ? -17.513 -18.003 14.207 1.00 59.53 123 ASP A CA 1
ATOM 1006 C C . ASP A 1 123 ? -16.528 -16.971 13.627 1.00 59.53 123 ASP A C 1
ATOM 1008 O O . ASP A 1 123 ? -15.643 -16.480 14.326 1.00 59.53 123 ASP A O 1
ATOM 1012 N N . GLY A 1 124 ? -16.683 -16.613 12.346 1.00 41.44 124 GLY A N 1
ATOM 1013 C CA . GLY A 1 124 ? -15.871 -15.601 11.675 1.00 41.44 124 GLY A CA 1
ATOM 1014 C C . GLY A 1 124 ? -15.380 -16.012 10.288 1.00 41.44 124 GLY A C 1
ATOM 1015 O O . GLY A 1 124 ? -15.792 -17.028 9.717 1.00 41.44 124 GLY A O 1
ATOM 1016 N N . VAL A 1 125 ? -14.494 -15.176 9.739 1.00 61.09 125 VAL A N 1
ATOM 1017 C CA . VAL A 1 125 ? -13.907 -15.330 8.401 1.00 61.09 125 VAL A CA 1
ATOM 1018 C C . VAL A 1 125 ? -12.457 -15.785 8.533 1.00 61.09 125 VAL A C 1
ATOM 1020 O O . VAL A 1 125 ? -11.645 -15.076 9.128 1.00 61.09 125 VAL A O 1
ATOM 1023 N N . SER A 1 126 ? -12.110 -16.931 7.944 1.00 53.88 126 SER A N 1
ATOM 1024 C CA . SER A 1 126 ? -10.714 -17.356 7.787 1.00 53.88 126 SER A CA 1
ATOM 1025 C C . SER A 1 126 ? -10.245 -17.113 6.351 1.00 53.88 126 SER A C 1
ATOM 1027 O O . SER A 1 126 ? -11.031 -17.143 5.400 1.00 53.88 126 SER A O 1
ATOM 1029 N N . THR A 1 127 ? -8.969 -16.762 6.176 1.00 53.75 127 THR A N 1
ATOM 1030 C CA . THR A 1 127 ? -8.406 -16.442 4.856 1.00 53.75 127 THR A CA 1
ATOM 1031 C C . THR A 1 127 ? -6.991 -16.983 4.718 1.00 53.75 127 THR A C 1
ATOM 1033 O O . THR A 1 127 ? -6.082 -16.591 5.460 1.00 53.75 127 THR A O 1
ATOM 1036 N N . GLU A 1 128 ? -6.810 -17.835 3.717 1.00 66.00 128 GLU A N 1
ATOM 1037 C CA . GLU A 1 128 ? -5.531 -18.396 3.296 1.00 66.00 128 GLU A CA 1
ATOM 1038 C C . GLU A 1 128 ? -5.163 -17.834 1.924 1.00 66.00 128 GLU A C 1
ATOM 1040 O O . GLU A 1 128 ? -6.014 -17.709 1.039 1.00 66.00 128 GLU A O 1
ATOM 1045 N N . VAL A 1 129 ? -3.895 -17.450 1.772 1.00 53.56 129 VAL A N 1
ATOM 1046 C CA . VAL A 1 129 ? -3.365 -16.917 0.516 1.00 53.56 129 VAL A CA 1
ATOM 1047 C C . VAL A 1 129 ? -2.032 -17.596 0.242 1.00 53.56 129 VAL A C 1
ATOM 1049 O O . VAL A 1 129 ? -1.097 -17.424 1.026 1.00 53.56 129 VAL A O 1
ATOM 1052 N N . ASP A 1 130 ? -1.960 -18.329 -0.867 1.00 58.47 130 ASP A N 1
ATOM 1053 C CA . ASP A 1 130 ? -0.769 -19.049 -1.315 1.00 58.47 130 ASP A CA 1
ATOM 1054 C C . ASP A 1 130 ? -0.209 -18.409 -2.590 1.00 58.47 130 ASP A C 1
ATOM 1056 O O . ASP A 1 130 ? -0.933 -18.185 -3.566 1.00 58.47 130 ASP A O 1
ATOM 1060 N N . PHE A 1 131 ? 1.098 -18.138 -2.589 1.00 49.72 131 PHE A N 1
ATOM 1061 C CA . PHE A 1 131 ? 1.830 -17.589 -3.732 1.00 49.72 131 PHE A CA 1
ATOM 1062 C C . PHE A 1 131 ? 2.860 -18.603 -4.221 1.00 49.72 131 PHE A C 1
ATOM 1064 O O . PHE A 1 131 ? 3.826 -18.892 -3.516 1.00 49.72 131 PHE A O 1
ATOM 1071 N N . ASN A 1 132 ? 2.687 -19.092 -5.450 1.00 61.97 132 ASN A N 1
ATOM 1072 C CA . ASN A 1 132 ? 3.656 -19.966 -6.107 1.00 61.97 132 ASN A CA 1
ATOM 1073 C C . ASN A 1 132 ? 4.437 -19.191 -7.167 1.00 61.97 132 ASN A C 1
ATOM 1075 O O . ASN A 1 132 ? 3.860 -18.523 -8.033 1.00 61.97 132 ASN A O 1
ATOM 1079 N N . MET A 1 133 ? 5.758 -19.318 -7.110 1.00 56.34 133 MET A N 1
ATOM 1080 C CA . MET A 1 133 ? 6.702 -18.708 -8.043 1.00 56.34 133 MET A CA 1
ATOM 1081 C C . MET A 1 133 ? 7.428 -19.804 -8.822 1.00 56.34 133 MET A C 1
ATOM 1083 O O . MET A 1 133 ? 7.698 -20.872 -8.269 1.00 56.34 133 MET A O 1
ATOM 1087 N N . LYS A 1 134 ? 7.788 -19.537 -10.082 1.00 54.69 134 LYS A N 1
ATOM 1088 C CA . LYS A 1 134 ? 8.718 -20.414 -10.806 1.00 54.69 134 LYS A CA 1
ATOM 1089 C C . LYS A 1 134 ? 10.083 -20.392 -10.109 1.00 54.69 134 LYS A C 1
ATOM 1091 O O . LYS A 1 134 ? 10.562 -19.322 -9.737 1.00 54.69 134 LYS A O 1
ATOM 1096 N N . ARG A 1 135 ? 10.688 -21.568 -9.927 1.00 53.75 135 ARG A N 1
ATOM 1097 C CA . ARG A 1 135 ? 12.112 -21.689 -9.580 1.00 53.75 135 ARG A CA 1
ATOM 1098 C C . ARG A 1 135 ? 12.934 -21.517 -10.859 1.00 53.75 135 ARG A C 1
ATOM 1100 O O . ARG A 1 135 ? 12.504 -22.025 -11.895 1.00 53.75 135 ARG A O 1
ATOM 1107 N N . ASP A 1 136 ? 14.031 -20.768 -10.755 1.00 52.03 136 ASP A N 1
ATOM 1108 C CA . ASP A 1 136 ? 15.026 -20.593 -11.824 1.00 52.03 136 ASP A CA 1
ATOM 1109 C C . ASP A 1 136 ? 15.682 -21.935 -12.198 1.00 52.03 136 ASP A C 1
ATOM 1111 O O . ASP A 1 136 ? 15.879 -22.773 -11.282 1.00 52.03 136 ASP A O 1
#

Sequence (136 aa):
MGARILDVKTGEVLEEPEFVKLYIRDLCRVRGLTSTQYKIFNFMLANMNSDNIVSYGPRTKEKFLKVHNIKTQTYNNNVAKLIEAQLIARIGRNEFVVNKKYAVRVDWSRVQSIIWKSSYSKDGVSTEVDFNMKRD

Organism: NCBI:txid638

Secondary structure (DSSP, 8-state):
-PPEEE-TTT--EEE--SHHHHHHHHHHHHTT--HHHHHHHHHHHHTB-TTSEEE--HHHHHHHHHHTT--HHHHHHHHHHHHHTTSEEEEETTEEEEPTTT-----GGGEEEEEEEEEEETTEEEEEEEEEE---

InterPro domains:
  IPR008813 Plasmid replication protein, RepL [PF05732] (17-107)

Radius of gyration: 16.74 Å; chains: 1; bounding box: 36×39×44 Å